Protein AF-A0A934XPT5-F1 (afdb_monomer_lite)

Sequence (79 aa):
MMRHPWYREALILLIVVGLFLFVPFGVGLWYDMATGSTPWGLLIGIGTGATAATFFLVRRLGSVYRAIAPDTEIDQGKK

Structure (mmCIF, N/CA/C/O backbone):
data_AF-A0A934XPT5-F1
#
_entry.id   AF-A0A934XPT5-F1
#
loop_
_atom_site.group_PDB
_atom_site.id
_atom_site.type_symbol
_atom_site.label_atom_id
_atom_site.label_alt_id
_atom_site.label_comp_id
_atom_site.label_asym_id
_atom_site.label_entity_id
_atom_site.label_seq_id
_atom_site.pdbx_PDB_ins_code
_atom_site.Cartn_x
_atom_site.Cartn_y
_atom_site.Cartn_z
_atom_site.occupancy
_atom_site.B_iso_or_equiv
_atom_site.auth_seq_id
_atom_site.auth_comp_id
_atom_site.auth_asym_id
_atom_site.auth_atom_id
_atom_site.pdbx_PDB_model_num
ATOM 1 N N . MET A 1 1 ? -29.956 5.012 21.853 1.00 44.47 1 MET A N 1
ATOM 2 C CA . MET A 1 1 ? -28.741 4.282 21.426 1.00 44.47 1 MET A CA 1
ATOM 3 C C . MET A 1 1 ? -28.478 4.582 19.957 1.00 44.47 1 MET A C 1
ATOM 5 O O . MET A 1 1 ? -29.092 3.963 19.097 1.00 44.47 1 MET A O 1
ATOM 9 N N . MET A 1 2 ? -27.636 5.571 19.646 1.00 49.66 2 MET A N 1
ATOM 10 C CA . MET A 1 2 ? -27.179 5.762 18.266 1.00 49.66 2 MET A CA 1
ATOM 11 C C . MET A 1 2 ? -26.249 4.593 17.928 1.00 49.66 2 MET A C 1
ATOM 13 O O . MET A 1 2 ? -25.193 4.452 18.539 1.00 49.66 2 MET A O 1
ATOM 17 N N . ARG A 1 3 ? -26.672 3.711 17.014 1.00 59.00 3 ARG A N 1
ATOM 18 C CA . ARG A 1 3 ? -25.824 2.648 16.458 1.00 59.00 3 ARG A CA 1
ATOM 19 C C . ARG A 1 3 ? -24.586 3.316 15.861 1.00 59.00 3 ARG A C 1
ATOM 21 O O . ARG A 1 3 ? -24.700 3.987 14.840 1.00 59.00 3 ARG A O 1
ATOM 28 N N . HIS A 1 4 ? -23.423 3.144 16.487 1.00 60.62 4 HIS A N 1
ATOM 29 C CA . HIS A 1 4 ? -22.154 3.519 15.872 1.00 60.62 4 HIS A CA 1
ATOM 30 C C . HIS A 1 4 ? -22.101 2.854 14.484 1.00 60.62 4 HIS A C 1
ATOM 32 O O . HIS A 1 4 ? -22.310 1.637 14.405 1.00 60.62 4 HIS A O 1
ATOM 38 N N . PRO A 1 5 ? -21.903 3.601 13.381 1.00 76.50 5 PRO A N 1
ATOM 39 C CA . PRO A 1 5 ? -21.970 3.051 12.032 1.00 76.50 5 PRO A CA 1
ATOM 40 C C . PRO A 1 5 ? -20.705 2.235 11.745 1.00 76.50 5 PRO A C 1
ATOM 42 O O . PRO A 1 5 ? -19.799 2.673 11.045 1.00 76.50 5 PRO A O 1
ATOM 45 N N . TRP A 1 6 ? -20.628 1.038 12.322 1.00 78.88 6 TRP A N 1
ATOM 46 C CA . TRP A 1 6 ? -19.520 0.088 12.181 1.00 78.88 6 TRP A CA 1
ATOM 47 C C . TRP A 1 6 ? -19.191 -0.213 10.711 1.00 78.88 6 TRP A C 1
ATOM 49 O O . TRP A 1 6 ? -18.028 -0.387 10.365 1.00 78.88 6 TRP A O 1
ATOM 59 N N . TYR A 1 7 ? -20.195 -0.174 9.830 1.00 82.19 7 TYR A N 1
ATOM 60 C CA . TYR A 1 7 ? -20.032 -0.315 8.383 1.00 82.19 7 TYR A CA 1
ATOM 61 C C . TYR A 1 7 ? -19.162 0.793 7.771 1.00 82.19 7 TYR A C 1
ATOM 63 O O . TYR A 1 7 ? -18.387 0.534 6.855 1.00 82.19 7 TYR A O 1
ATOM 71 N N . ARG A 1 8 ? -19.250 2.026 8.288 1.00 84.75 8 ARG A N 1
ATOM 72 C CA . ARG A 1 8 ? -18.465 3.167 7.805 1.00 84.75 8 ARG A CA 1
ATOM 73 C C . ARG A 1 8 ? -17.001 3.021 8.206 1.00 84.75 8 ARG A C 1
ATOM 75 O O . ARG A 1 8 ? -16.127 3.249 7.381 1.00 84.75 8 ARG A O 1
ATOM 82 N N . GLU A 1 9 ? -16.740 2.585 9.437 1.00 83.50 9 GLU A N 1
ATOM 83 C CA . GLU A 1 9 ? -15.379 2.286 9.904 1.00 83.50 9 GLU A CA 1
ATOM 84 C C . GLU A 1 9 ? -14.760 1.110 9.141 1.00 83.50 9 GLU A C 1
ATOM 86 O O . GLU A 1 9 ? -13.606 1.190 8.726 1.00 83.50 9 GLU A O 1
ATOM 91 N N . ALA A 1 10 ? -15.532 0.047 8.893 1.00 84.81 10 ALA A N 1
ATOM 92 C CA . ALA A 1 10 ? -15.085 -1.090 8.091 1.00 84.81 10 ALA A CA 1
ATOM 93 C C . ALA A 1 10 ? -14.733 -0.675 6.652 1.00 84.81 10 ALA A C 1
ATOM 95 O O . ALA A 1 10 ? -13.716 -1.107 6.112 1.00 84.81 10 ALA A O 1
ATOM 96 N N . LEU A 1 11 ? -15.534 0.208 6.050 1.00 90.75 11 LEU A N 1
ATOM 97 C CA . LEU A 1 11 ? -15.284 0.736 4.711 1.00 90.75 11 LEU A CA 1
ATOM 98 C C . LEU A 1 11 ? -14.027 1.618 4.675 1.00 90.75 11 LEU A C 1
ATOM 100 O O . LEU A 1 11 ? -13.207 1.467 3.773 1.00 90.75 11 LEU A O 1
ATOM 104 N N . ILE A 1 12 ? -13.825 2.481 5.676 1.00 89.69 12 ILE A N 1
ATOM 105 C CA . ILE A 1 12 ? -12.594 3.280 5.801 1.00 89.69 12 ILE A CA 1
ATOM 106 C C . ILE A 1 12 ? -11.377 2.363 5.946 1.00 89.69 12 ILE A C 1
ATOM 108 O O . ILE A 1 12 ? -10.375 2.572 5.267 1.00 89.69 12 ILE A O 1
ATOM 112 N N . LEU A 1 13 ? -11.462 1.330 6.788 1.00 89.69 13 LEU A N 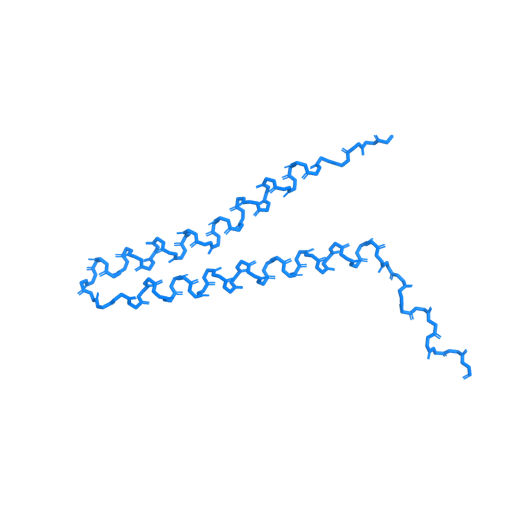1
ATOM 113 C CA . LEU A 1 13 ? -10.387 0.353 6.963 1.00 89.69 13 LEU A CA 1
ATOM 114 C C . LEU A 1 13 ? -10.041 -0.351 5.650 1.00 89.69 13 LEU A C 1
ATOM 116 O O . LEU A 1 13 ? -8.865 -0.4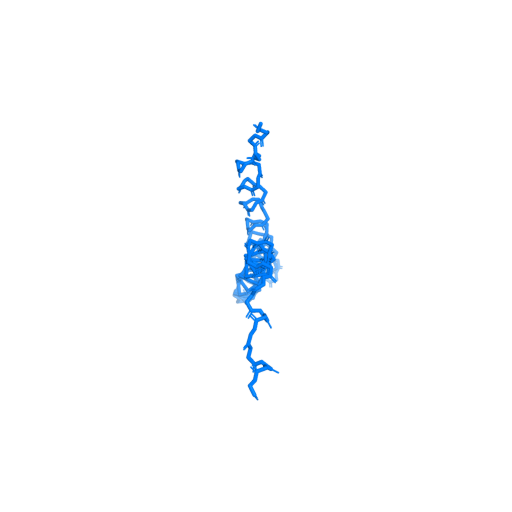20 5.301 1.00 89.69 13 LEU A O 1
ATOM 120 N N . LEU A 1 14 ? -11.048 -0.812 4.905 1.00 92.75 14 LEU A N 1
ATOM 121 C CA . LEU A 1 14 ? -10.854 -1.442 3.599 1.00 92.75 14 LEU A CA 1
ATOM 122 C C . LEU A 1 14 ? -10.160 -0.508 2.607 1.00 92.75 14 LEU A C 1
ATOM 124 O O . LEU A 1 14 ? -9.201 -0.920 1.958 1.00 92.75 14 LEU A O 1
ATOM 128 N N . ILE A 1 15 ? -10.605 0.748 2.516 1.00 95.00 15 ILE A N 1
ATOM 129 C CA . ILE A 1 15 ? -9.993 1.732 1.616 1.00 95.00 15 ILE A CA 1
ATOM 130 C C . ILE A 1 15 ? -8.548 1.999 2.025 1.00 95.00 15 ILE A C 1
ATOM 132 O O . ILE A 1 15 ? -7.659 1.953 1.182 1.00 95.00 15 ILE A O 1
ATOM 136 N N . VAL A 1 16 ? -8.291 2.264 3.305 1.00 93.69 16 VAL A N 1
ATOM 137 C CA . VAL A 1 16 ? -6.953 2.641 3.776 1.00 93.69 16 VAL A CA 1
ATOM 138 C C . VAL A 1 16 ? -5.968 1.484 3.629 1.00 93.69 16 VAL A C 1
ATOM 140 O O . VAL A 1 16 ? -4.866 1.685 3.123 1.00 93.69 16 VAL A O 1
ATOM 143 N N . VAL A 1 17 ? -6.361 0.266 4.008 1.00 94.25 17 VAL A N 1
ATOM 144 C CA . VAL A 1 17 ? -5.529 -0.930 3.805 1.00 94.25 17 VAL A CA 1
ATOM 145 C C . VAL A 1 17 ? -5.306 -1.175 2.314 1.00 94.25 17 VAL A C 1
ATOM 147 O O . VAL A 1 17 ? -4.175 -1.420 1.904 1.00 94.25 17 VAL A O 1
ATOM 150 N N . GLY A 1 18 ? -6.351 -1.035 1.494 1.00 94.81 18 GLY A N 1
ATOM 151 C CA . GLY A 1 18 ? -6.234 -1.114 0.041 1.00 94.81 18 GLY A CA 1
ATOM 152 C C . GLY A 1 18 ? -5.216 -0.115 -0.508 1.00 94.81 18 GLY A C 1
ATOM 153 O O . GLY A 1 18 ? -4.325 -0.505 -1.253 1.00 94.81 18 GLY A O 1
ATOM 154 N N . LEU A 1 19 ? -5.276 1.151 -0.091 1.00 96.06 19 LEU A N 1
ATOM 155 C CA . LEU A 1 19 ? -4.316 2.176 -0.509 1.00 96.06 19 LEU A CA 1
ATOM 156 C C . LEU A 1 19 ? -2.884 1.824 -0.096 1.00 96.06 19 LEU A C 1
ATOM 158 O O . LEU A 1 19 ? -1.979 1.931 -0.922 1.00 96.06 19 LEU A O 1
ATOM 162 N N . PHE A 1 20 ? -2.677 1.353 1.137 1.00 95.25 20 PHE A N 1
ATOM 163 C CA . PHE A 1 20 ? -1.352 0.927 1.592 1.00 95.25 20 PHE A CA 1
ATOM 164 C C . PHE A 1 20 ? -0.785 -0.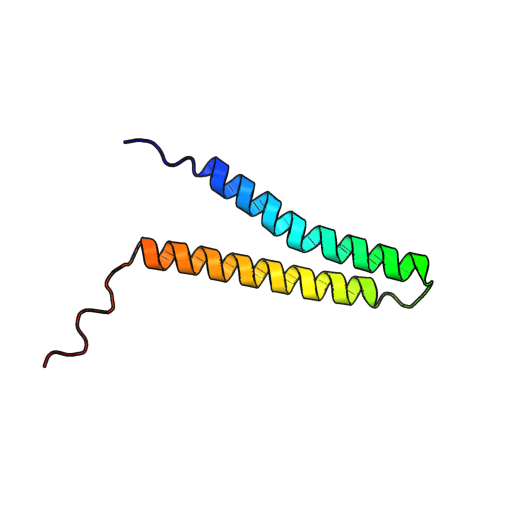241 0.788 1.00 95.25 20 PHE A C 1
ATOM 166 O O . PHE A 1 20 ? 0.428 -0.337 0.673 1.00 95.25 20 PHE A O 1
ATOM 173 N N . LEU A 1 21 ? -1.620 -1.107 0.216 1.00 95.12 21 LEU A N 1
ATOM 174 C CA . LEU A 1 21 ? -1.156 -2.227 -0.603 1.00 95.12 21 LEU A CA 1
ATOM 175 C C . LEU A 1 21 ? -0.983 -1.830 -2.075 1.00 95.12 21 LEU A C 1
ATOM 177 O O . LEU A 1 21 ? 0.066 -2.079 -2.665 1.00 95.12 21 LEU A O 1
ATOM 181 N N . PHE A 1 22 ? -1.991 -1.193 -2.673 1.00 96.12 22 PHE A N 1
ATOM 182 C CA . PHE A 1 22 ? -2.040 -0.949 -4.115 1.00 96.12 22 PHE A CA 1
ATOM 183 C C . PHE A 1 22 ? -1.174 0.223 -4.573 1.00 96.12 22 PHE A C 1
ATOM 185 O O . PHE A 1 22 ? -0.622 0.159 -5.669 1.00 96.12 22 PHE A O 1
ATOM 192 N N . VAL A 1 23 ? -1.021 1.277 -3.764 1.00 97.00 23 VAL A N 1
ATOM 193 C CA . VAL A 1 23 ? -0.196 2.436 -4.143 1.00 97.00 23 VAL A CA 1
ATOM 194 C C . VAL A 1 23 ? 1.282 2.052 -4.277 1.00 97.00 23 VAL A C 1
ATOM 196 O O . VAL A 1 23 ? 1.828 2.232 -5.366 1.00 97.00 23 VAL A O 1
ATOM 199 N N . PRO A 1 24 ? 1.954 1.496 -3.250 1.00 96.31 24 PRO A N 1
ATOM 200 C CA . PRO A 1 24 ? 3.364 1.141 -3.381 1.00 96.31 24 PRO A CA 1
ATOM 201 C C . PRO A 1 24 ? 3.584 -0.023 -4.354 1.00 96.31 24 PRO A C 1
ATOM 203 O O . PRO A 1 24 ? 4.597 -0.026 -5.049 1.00 96.31 24 PRO A O 1
ATOM 206 N N . PHE A 1 25 ? 2.627 -0.952 -4.492 1.00 95.94 25 PHE A N 1
ATOM 207 C CA . PHE A 1 25 ? 2.655 -1.961 -5.557 1.00 95.94 25 PHE A CA 1
ATOM 208 C C . PHE A 1 25 ? 2.671 -1.319 -6.951 1.00 95.94 25 PHE A C 1
ATOM 210 O O . PHE A 1 25 ? 3.537 -1.635 -7.765 1.00 95.94 25 PHE A O 1
ATOM 217 N N . GLY A 1 26 ? 1.744 -0.394 -7.219 1.00 96.19 26 GLY A N 1
ATOM 218 C CA . GLY A 1 26 ? 1.637 0.283 -8.510 1.00 96.19 26 GLY A CA 1
ATOM 219 C C . GLY A 1 26 ? 2.857 1.146 -8.825 1.00 96.19 26 GLY A C 1
ATOM 220 O O . GLY A 1 26 ? 3.355 1.106 -9.946 1.00 96.19 26 GLY A O 1
ATOM 221 N N . VAL A 1 27 ? 3.381 1.871 -7.832 1.00 96.62 27 VAL A N 1
ATOM 222 C CA . VAL A 1 27 ? 4.612 2.667 -7.973 1.00 96.62 27 VAL A CA 1
ATOM 223 C C . VAL A 1 27 ? 5.815 1.769 -8.258 1.00 96.62 27 VAL A C 1
ATOM 225 O O . VAL A 1 27 ? 6.589 2.068 -9.164 1.00 96.62 27 VAL A O 1
ATOM 228 N N . GLY A 1 28 ? 5.956 0.665 -7.522 1.00 95.56 28 GLY A N 1
ATOM 229 C CA . GLY A 1 28 ? 7.036 -0.299 -7.716 1.00 95.56 28 GLY A CA 1
ATOM 230 C C . GLY A 1 28 ? 7.009 -0.935 -9.104 1.00 95.56 28 GLY A C 1
ATOM 231 O O . GLY A 1 28 ? 8.021 -0.940 -9.800 1.00 95.56 28 GLY A O 1
ATOM 232 N N . LEU A 1 29 ? 5.830 -1.390 -9.539 1.00 96.06 29 LEU A N 1
ATOM 233 C CA . LEU A 1 29 ? 5.626 -1.945 -10.876 1.00 96.06 29 LEU A CA 1
ATOM 234 C C . LEU A 1 29 ? 5.921 -0.911 -11.969 1.00 96.06 29 LEU A C 1
ATOM 236 O O . LEU A 1 29 ? 6.609 -1.220 -12.937 1.00 96.06 29 LEU A O 1
ATOM 240 N N . TRP A 1 30 ? 5.420 0.316 -11.816 1.00 96.62 30 TRP A N 1
ATOM 241 C CA . TRP A 1 30 ? 5.671 1.388 -12.776 1.00 96.62 30 TRP A CA 1
ATOM 242 C C . TRP A 1 30 ? 7.163 1.712 -12.887 1.00 96.62 30 TRP A C 1
ATOM 244 O O . TRP A 1 30 ? 7.668 1.849 -13.998 1.00 96.62 30 TRP A O 1
ATOM 254 N N . TYR A 1 31 ? 7.873 1.781 -11.759 1.00 96.31 31 TYR A N 1
ATOM 255 C CA . TYR A 1 31 ? 9.315 2.012 -11.732 1.00 96.31 31 TYR A CA 1
ATOM 256 C C . TYR A 1 31 ? 10.087 0.908 -12.464 1.00 96.31 31 TYR A C 1
ATOM 258 O O . TYR A 1 31 ? 10.925 1.210 -13.317 1.00 96.31 31 TYR A O 1
ATOM 266 N N . ASP A 1 32 ? 9.776 -0.359 -12.186 1.00 95.81 32 ASP A N 1
ATOM 267 C CA . ASP A 1 32 ? 10.436 -1.495 -12.838 1.00 95.81 32 ASP A CA 1
ATOM 268 C C . ASP A 1 32 ? 10.162 -1.506 -14.350 1.00 95.81 32 ASP A C 1
ATOM 270 O O . ASP A 1 32 ? 11.076 -1.700 -15.152 1.00 95.81 32 ASP A O 1
ATOM 274 N N . MET A 1 33 ? 8.922 -1.214 -14.762 1.00 96.06 33 MET A N 1
ATOM 275 C CA . MET A 1 33 ? 8.558 -1.097 -16.178 1.00 96.06 33 MET A CA 1
ATOM 276 C C . MET A 1 33 ? 9.250 0.083 -16.872 1.00 96.06 33 MET A C 1
ATOM 278 O O . MET A 1 33 ? 9.666 -0.046 -18.021 1.00 96.06 33 MET A O 1
ATOM 282 N N . ALA A 1 34 ? 9.373 1.228 -16.197 1.00 96.00 34 ALA A N 1
ATOM 283 C CA . ALA A 1 34 ? 9.982 2.432 -16.760 1.00 96.00 34 ALA A CA 1
ATOM 284 C C . ALA A 1 34 ? 11.506 2.312 -16.902 1.00 96.00 34 ALA A C 1
ATOM 286 O O . ALA A 1 34 ? 12.089 2.887 -17.819 1.00 96.00 34 ALA A O 1
ATOM 287 N N . THR A 1 35 ? 12.152 1.577 -15.996 1.00 94.50 35 THR A N 1
ATOM 288 C CA . THR A 1 35 ? 13.612 1.401 -15.975 1.00 94.50 35 THR A CA 1
ATOM 289 C C . THR A 1 35 ? 14.079 0.133 -16.688 1.00 94.50 35 THR A C 1
ATOM 291 O O . THR A 1 35 ? 15.268 0.005 -16.977 1.00 94.50 35 THR A O 1
ATOM 294 N N . GLY A 1 36 ? 13.169 -0.801 -16.988 1.00 91.50 36 GLY A N 1
ATOM 295 C CA . GLY A 1 36 ? 13.498 -2.096 -17.587 1.00 91.50 36 GLY A CA 1
ATOM 296 C C . GLY A 1 36 ? 14.342 -2.989 -16.671 1.00 91.50 36 GLY A C 1
ATOM 297 O O . GLY A 1 36 ? 15.013 -3.900 -17.155 1.00 91.50 36 GLY A O 1
ATOM 298 N N . SER A 1 37 ? 14.365 -2.707 -15.365 1.00 86.94 37 SER A N 1
ATOM 299 C CA . SER A 1 37 ? 15.1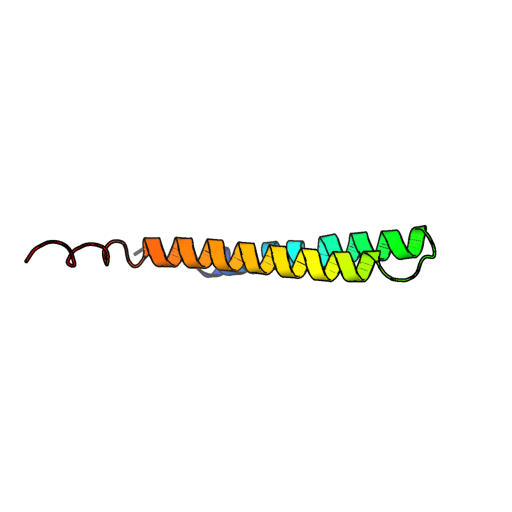78 -3.439 -14.400 1.00 86.94 37 SER A CA 1
ATOM 300 C C . SER A 1 37 ? 14.514 -4.736 -13.937 1.00 86.94 37 SER A C 1
ATOM 302 O O . SER A 1 37 ? 13.320 -4.969 -14.112 1.00 86.94 37 SER A O 1
ATOM 304 N N . THR A 1 38 ? 15.302 -5.575 -13.264 1.00 91.62 38 THR A N 1
ATOM 305 C CA . THR A 1 38 ? 14.811 -6.662 -12.403 1.00 91.62 38 THR A CA 1
ATOM 306 C C . THR A 1 38 ? 13.729 -6.129 -11.444 1.00 91.62 38 THR A C 1
ATOM 308 O O . THR A 1 38 ? 13.860 -4.974 -11.030 1.00 91.62 38 THR A O 1
ATOM 311 N N . PRO A 1 39 ? 12.702 -6.924 -11.062 1.00 94.56 39 PRO A N 1
ATOM 312 C CA . PRO A 1 39 ? 11.506 -6.449 -10.348 1.00 94.56 39 PRO A CA 1
ATOM 313 C C . PRO A 1 39 ? 11.732 -6.084 -8.864 1.00 94.56 39 PRO A C 1
ATOM 315 O O . PRO A 1 39 ? 11.045 -6.564 -7.958 1.00 94.56 39 PRO A O 1
ATOM 318 N N . TRP A 1 40 ? 12.744 -5.266 -8.585 1.00 94.38 40 TRP A N 1
ATOM 319 C CA . TRP A 1 40 ? 13.099 -4.810 -7.247 1.00 94.38 40 TRP A CA 1
ATOM 320 C C . TRP A 1 40 ? 12.115 -3.766 -6.731 1.00 94.38 40 TRP A C 1
ATOM 322 O O . TRP A 1 40 ? 11.758 -3.814 -5.554 1.00 94.38 40 TRP A O 1
ATOM 332 N N . GLY A 1 41 ? 11.649 -2.857 -7.590 1.00 93.62 41 GLY A N 1
ATOM 333 C CA . GLY A 1 41 ? 10.648 -1.857 -7.240 1.00 93.62 41 GLY A CA 1
ATOM 334 C C . GLY A 1 41 ? 9.353 -2.511 -6.773 1.00 93.62 41 GLY A C 1
ATOM 335 O O . GLY A 1 41 ? 8.817 -2.133 -5.733 1.00 93.62 41 GLY A O 1
ATOM 336 N N . LEU A 1 42 ? 8.892 -3.546 -7.471 1.00 95.06 42 LEU A N 1
ATOM 337 C CA . LEU A 1 42 ? 7.712 -4.327 -7.117 1.00 95.06 42 LEU A CA 1
ATOM 338 C C . LEU A 1 42 ? 7.893 -5.055 -5.781 1.00 95.06 42 LEU A C 1
ATOM 340 O O . LEU A 1 42 ? 7.006 -4.986 -4.929 1.00 95.06 42 LEU A O 1
ATOM 344 N N . LEU A 1 43 ? 9.039 -5.707 -5.556 1.00 96.19 43 LEU A N 1
ATOM 345 C CA . LEU A 1 43 ? 9.327 -6.381 -4.283 1.00 96.19 43 LEU A CA 1
ATOM 346 C C . LEU A 1 43 ? 9.342 -5.396 -3.106 1.00 96.19 43 LEU A C 1
ATOM 348 O O . LEU A 1 43 ? 8.719 -5.652 -2.072 1.00 96.19 43 LEU A O 1
ATOM 352 N N . ILE A 1 44 ? 10.007 -4.250 -3.275 1.00 95.69 44 ILE A N 1
ATOM 353 C CA . ILE A 1 44 ? 10.048 -3.183 -2.268 1.00 95.69 44 ILE A CA 1
ATOM 354 C C . ILE A 1 44 ? 8.644 -2.611 -2.048 1.00 95.69 44 ILE A C 1
ATOM 356 O O . ILE A 1 44 ? 8.237 -2.403 -0.904 1.00 95.69 44 ILE A O 1
ATOM 360 N N . GLY A 1 45 ? 7.878 -2.400 -3.116 1.00 96.00 45 GLY A N 1
ATOM 361 C CA . GLY A 1 45 ? 6.506 -1.905 -3.062 1.00 96.00 45 GLY A CA 1
ATOM 362 C C . GLY A 1 45 ? 5.585 -2.821 -2.254 1.00 96.00 45 GLY A C 1
ATOM 363 O O . GLY A 1 45 ? 4.874 -2.357 -1.363 1.00 96.00 45 GLY A O 1
ATOM 364 N N . ILE A 1 46 ? 5.657 -4.134 -2.486 1.00 95.94 46 ILE A N 1
ATOM 365 C CA . ILE A 1 46 ? 4.894 -5.124 -1.711 1.00 95.94 46 ILE A CA 1
ATOM 366 C C . ILE A 1 46 ? 5.335 -5.119 -0.245 1.00 95.94 46 ILE A C 1
ATOM 368 O O . ILE A 1 46 ? 4.492 -5.038 0.649 1.00 95.94 46 ILE A O 1
ATOM 372 N N . GLY A 1 47 ? 6.644 -5.184 0.017 1.00 96.50 47 GLY A N 1
ATOM 373 C CA . GLY A 1 47 ? 7.174 -5.250 1.381 1.00 96.50 47 GLY A CA 1
ATOM 374 C C . GLY A 1 47 ? 6.832 -4.010 2.212 1.00 96.50 47 GLY A C 1
ATOM 375 O O . GLY A 1 47 ? 6.360 -4.122 3.347 1.00 96.50 47 GLY A O 1
ATOM 376 N N . THR A 1 48 ? 7.012 -2.822 1.635 1.00 95.62 48 THR A N 1
ATOM 377 C CA . THR A 1 48 ? 6.675 -1.548 2.290 1.00 95.62 48 THR A CA 1
ATOM 378 C C . THR A 1 48 ? 5.170 -1.399 2.490 1.00 95.62 48 THR A C 1
ATOM 380 O O . THR A 1 48 ? 4.745 -1.051 3.594 1.00 95.62 48 THR A O 1
ATOM 383 N N . GLY A 1 49 ? 4.357 -1.739 1.486 1.00 96.06 49 GLY A N 1
ATOM 384 C CA . GLY A 1 49 ? 2.901 -1.679 1.582 1.00 96.06 49 GLY A CA 1
ATOM 385 C C . GLY A 1 49 ? 2.324 -2.616 2.640 1.00 96.06 49 GLY A C 1
ATOM 386 O O . GLY A 1 49 ? 1.528 -2.193 3.481 1.00 96.06 49 GLY A O 1
ATOM 387 N N . ALA A 1 50 ? 2.785 -3.869 2.673 1.00 95.56 50 ALA A N 1
ATOM 388 C CA . ALA A 1 50 ? 2.376 -4.844 3.682 1.00 95.56 50 ALA A CA 1
ATOM 389 C C . ALA A 1 50 ? 2.784 -4.408 5.100 1.00 95.56 50 ALA A C 1
ATOM 391 O O . ALA A 1 50 ? 1.984 -4.501 6.036 1.00 95.56 50 ALA A O 1
ATOM 392 N N . THR A 1 51 ? 4.000 -3.876 5.260 1.00 96.56 51 THR A N 1
ATOM 393 C CA . THR A 1 51 ? 4.492 -3.379 6.555 1.00 96.56 51 THR A CA 1
ATOM 394 C C . THR A 1 51 ? 3.676 -2.176 7.033 1.00 96.56 51 THR A C 1
ATOM 396 O O . THR A 1 51 ? 3.242 -2.145 8.186 1.00 96.56 51 THR A O 1
ATOM 399 N N . ALA A 1 52 ? 3.402 -1.210 6.150 1.00 93.81 52 ALA A N 1
ATOM 400 C CA . ALA A 1 52 ? 2.611 -0.025 6.471 1.00 93.81 52 ALA A CA 1
ATOM 401 C C . ALA A 1 52 ? 1.156 -0.377 6.823 1.00 93.81 52 ALA A C 1
ATOM 403 O O . ALA A 1 52 ? 0.639 0.098 7.837 1.00 93.81 52 ALA A O 1
ATOM 404 N N . ALA A 1 53 ? 0.521 -1.261 6.045 1.00 93.69 53 ALA A N 1
ATOM 405 C CA . ALA A 1 53 ? -0.828 -1.751 6.322 1.00 93.69 53 ALA A CA 1
ATOM 406 C C . ALA A 1 53 ? -0.902 -2.462 7.682 1.00 93.69 53 ALA A C 1
ATOM 408 O O . ALA A 1 53 ? -1.803 -2.190 8.478 1.00 93.69 53 ALA A O 1
ATOM 409 N N . THR A 1 54 ? 0.076 -3.323 7.977 1.00 93.44 54 THR A N 1
ATOM 410 C CA . THR A 1 54 ? 0.164 -4.042 9.256 1.00 93.44 54 THR A CA 1
ATOM 411 C C . THR A 1 54 ? 0.345 -3.073 10.420 1.00 93.44 54 THR A C 1
ATOM 413 O O . THR A 1 54 ? -0.389 -3.149 11.405 1.00 93.44 54 THR A O 1
ATOM 416 N N . PHE A 1 55 ? 1.267 -2.115 10.304 1.00 93.31 55 PHE A N 1
ATOM 417 C CA . PHE A 1 55 ? 1.491 -1.105 11.338 1.00 93.31 55 PHE A CA 1
ATOM 418 C C . PHE A 1 55 ? 0.234 -0.264 11.597 1.00 93.31 55 PHE A C 1
ATOM 420 O O . PHE A 1 55 ? -0.135 -0.029 12.751 1.00 93.31 55 PHE A O 1
ATOM 427 N N . PHE A 1 56 ? -0.457 0.154 10.535 1.00 92.75 56 PHE A N 1
ATOM 428 C CA . PHE A 1 56 ? -1.713 0.891 10.638 1.00 92.75 56 PHE A CA 1
ATOM 429 C C . PHE A 1 56 ? -2.799 0.074 11.353 1.00 92.75 56 PHE A C 1
ATOM 431 O O . PHE A 1 56 ? -3.428 0.582 12.286 1.00 92.75 56 PHE A O 1
ATOM 438 N N . LEU A 1 57 ? -2.978 -1.195 10.971 1.00 90.06 57 LEU A N 1
ATOM 439 C CA . LEU A 1 57 ? -3.925 -2.118 11.604 1.00 90.06 57 LEU A CA 1
ATOM 440 C C . LEU A 1 57 ? -3.622 -2.303 13.092 1.00 90.06 57 LEU A C 1
ATOM 442 O O . LEU A 1 57 ? -4.511 -2.110 13.919 1.00 90.06 57 LEU A O 1
ATOM 446 N N . VAL A 1 58 ? -2.369 -2.601 13.447 1.00 89.62 58 VAL A N 1
ATOM 447 C CA . VAL A 1 58 ? -1.946 -2.786 14.845 1.00 89.62 58 VAL A CA 1
ATOM 448 C C . VAL A 1 58 ? -2.175 -1.512 15.657 1.00 89.62 58 VAL A C 1
ATOM 450 O O . VAL A 1 58 ? -2.742 -1.568 16.749 1.00 89.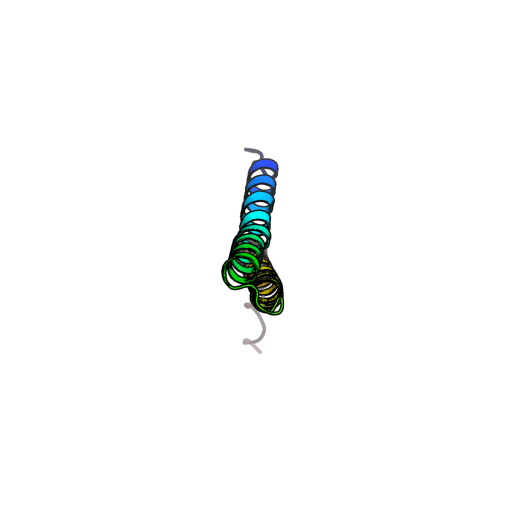62 58 VAL A O 1
ATOM 453 N N . ARG A 1 59 ? -1.801 -0.343 15.124 1.00 87.69 59 ARG A N 1
ATOM 454 C CA . ARG A 1 59 ? -1.992 0.941 15.812 1.00 87.69 59 ARG A CA 1
ATOM 455 C C . ARG A 1 59 ? -3.475 1.271 16.002 1.00 87.69 59 ARG A C 1
ATOM 457 O O . ARG A 1 59 ? -3.858 1.761 17.066 1.00 87.69 59 ARG A O 1
ATOM 464 N N . ARG A 1 60 ? -4.318 0.993 15.004 1.00 83.69 60 ARG A N 1
ATOM 465 C CA . ARG A 1 60 ? -5.769 1.222 15.081 1.00 83.69 60 ARG A CA 1
ATOM 466 C C . ARG A 1 60 ? -6.428 0.268 16.073 1.00 83.69 60 ARG A C 1
ATOM 468 O O . ARG A 1 60 ? -7.186 0.732 16.920 1.00 83.69 60 ARG A O 1
ATOM 475 N N . LEU A 1 61 ? -6.104 -1.023 16.015 1.00 81.31 61 LEU A N 1
ATOM 476 C CA . LEU A 1 61 ? -6.609 -2.027 16.953 1.00 81.31 61 LEU A CA 1
ATOM 477 C C . LEU A 1 61 ? -6.167 -1.722 18.385 1.00 81.31 61 LEU A C 1
ATOM 479 O O . LEU A 1 61 ? -7.001 -1.734 19.281 1.00 81.31 61 LEU A O 1
ATOM 483 N N . GLY A 1 62 ? -4.902 -1.352 18.598 1.00 78.81 62 GLY A N 1
ATOM 484 C CA . GLY A 1 62 ? -4.402 -0.940 19.911 1.00 78.81 62 GLY A CA 1
ATOM 485 C C . GLY A 1 62 ? -5.119 0.295 20.466 1.00 78.81 62 GLY A C 1
ATOM 486 O O . GLY A 1 62 ? -5.438 0.334 21.651 1.00 78.81 62 GLY A O 1
ATOM 487 N N . SER A 1 63 ? -5.435 1.281 19.619 1.00 76.19 63 SER A N 1
ATOM 488 C CA . SER A 1 63 ? -6.237 2.447 20.019 1.00 76.19 63 SER A CA 1
ATOM 489 C C . SER A 1 63 ? -7.660 2.062 20.425 1.00 76.19 63 SER A C 1
ATOM 491 O O . SER A 1 63 ? -8.184 2.620 21.384 1.00 76.19 63 SER A O 1
ATOM 493 N N . VAL A 1 64 ? -8.288 1.132 19.702 1.00 69.88 64 VAL A N 1
ATOM 494 C CA . VAL A 1 64 ? -9.635 0.638 20.023 1.00 69.88 64 VAL A CA 1
ATOM 495 C C . VAL A 1 64 ? -9.608 -0.184 21.311 1.00 69.88 64 VAL A C 1
ATOM 497 O O . VAL A 1 64 ? -10.473 -0.010 22.162 1.00 69.88 64 VAL A O 1
ATOM 500 N N . TYR A 1 65 ? -8.584 -1.016 21.502 1.00 63.56 65 TYR A N 1
ATOM 501 C CA . TYR A 1 65 ? -8.433 -1.835 22.701 1.00 63.56 65 TYR A CA 1
ATOM 502 C C . TYR A 1 65 ? -8.257 -0.976 23.959 1.00 63.56 65 TYR A C 1
ATOM 504 O O . TYR A 1 65 ? -8.961 -1.191 24.939 1.00 63.56 65 TYR A O 1
ATOM 512 N N . ARG A 1 66 ? -7.407 0.063 23.912 1.00 65.25 66 ARG A N 1
ATOM 513 C CA . ARG A 1 66 ? -7.266 1.034 25.018 1.00 65.25 66 ARG A CA 1
ATOM 514 C C . ARG A 1 66 ? -8.547 1.823 25.291 1.00 65.25 66 ARG A C 1
ATOM 516 O O . ARG A 1 66 ? -8.792 2.203 26.425 1.00 65.25 66 ARG A O 1
ATOM 523 N N . ALA A 1 67 ? -9.362 2.078 24.268 1.00 61.38 67 ALA A N 1
ATOM 524 C CA . ALA A 1 67 ? -10.640 2.763 24.446 1.00 61.38 67 ALA A CA 1
ATOM 525 C C . ALA A 1 67 ? -11.712 1.869 25.099 1.00 61.38 67 ALA A C 1
ATOM 527 O O . ALA A 1 67 ? -12.625 2.389 25.733 1.00 61.38 67 ALA A O 1
ATOM 528 N N . ILE A 1 68 ? -11.618 0.543 24.937 1.00 62.00 68 ILE A N 1
ATOM 529 C CA . ILE A 1 68 ? -12.575 -0.434 25.487 1.00 62.00 68 ILE A CA 1
ATOM 530 C C . ILE A 1 68 ? -12.125 -0.967 26.857 1.00 62.00 68 ILE A C 1
ATOM 532 O O . ILE A 1 68 ? -12.972 -1.297 27.684 1.00 62.00 68 ILE A O 1
ATOM 536 N N . ALA A 1 69 ? -10.819 -1.007 27.126 1.00 56.91 69 ALA A N 1
ATOM 537 C CA . ALA A 1 69 ? -10.243 -1.361 28.421 1.00 56.91 69 ALA A CA 1
ATOM 538 C C . ALA A 1 69 ? -9.405 -0.190 28.972 1.00 56.91 69 ALA A C 1
ATOM 540 O O . ALA A 1 69 ? -8.180 -0.213 28.833 1.00 56.91 69 ALA A O 1
ATOM 541 N N . PRO A 1 70 ? -10.035 0.841 29.574 1.00 54.88 70 PRO A N 1
ATOM 542 C CA . PRO A 1 70 ? -9.294 1.965 30.139 1.00 54.88 70 PRO A CA 1
ATOM 543 C C . PRO A 1 70 ? -8.435 1.588 31.359 1.00 54.88 70 PRO A C 1
ATOM 545 O O . PRO A 1 70 ? -7.416 2.228 31.573 1.00 54.88 70 PRO A O 1
ATOM 548 N N . ASP A 1 71 ? -8.775 0.534 32.118 1.00 58.28 71 ASP A N 1
ATOM 549 C CA . ASP A 1 71 ? -8.252 0.363 33.485 1.00 58.28 71 ASP A CA 1
ATOM 550 C C . ASP A 1 71 ? -7.851 -1.085 33.849 1.00 58.28 71 ASP A C 1
ATOM 552 O O . ASP A 1 71 ? -8.420 -1.687 34.757 1.00 58.28 71 ASP A O 1
ATOM 556 N N . THR A 1 72 ? -6.830 -1.664 33.209 1.00 52.91 72 THR A N 1
ATOM 557 C CA . THR A 1 72 ? -6.075 -2.779 33.841 1.00 52.91 72 THR A CA 1
ATOM 558 C C . THR A 1 72 ? -4.768 -2.323 34.495 1.00 52.91 72 THR A C 1
ATOM 560 O O . THR A 1 72 ? -3.984 -3.156 34.938 1.00 52.91 72 THR A O 1
ATOM 563 N N . GLU A 1 73 ? -4.524 -1.011 34.587 1.00 52.38 73 GLU A N 1
ATOM 564 C CA . GLU A 1 73 ? -3.375 -0.444 35.316 1.00 52.38 73 GLU A CA 1
ATOM 565 C C . GLU A 1 73 ? -3.656 -0.188 36.811 1.00 52.38 73 GLU A C 1
ATOM 567 O O . GLU A 1 73 ? -2.741 0.151 37.561 1.00 52.38 73 GLU A O 1
ATOM 572 N N . ILE A 1 74 ? -4.882 -0.413 37.294 1.00 54.97 74 ILE A N 1
ATOM 573 C CA . ILE A 1 74 ? -5.222 -0.297 38.718 1.00 54.97 74 ILE A CA 1
ATOM 574 C C . ILE A 1 74 ? -5.262 -1.707 39.330 1.00 54.97 74 ILE A C 1
ATOM 576 O O . ILE A 1 74 ? -6.314 -2.321 39.273 1.00 54.97 74 ILE A O 1
ATOM 580 N N . ASP A 1 75 ? -4.130 -2.242 39.826 1.00 50.78 75 ASP A N 1
ATOM 581 C CA . ASP A 1 75 ? -4.034 -2.916 41.156 1.00 50.78 75 ASP A CA 1
ATOM 582 C C . ASP A 1 75 ? -2.685 -3.613 41.491 1.00 50.78 75 ASP A C 1
ATOM 584 O O . ASP A 1 75 ? -2.598 -4.341 42.477 1.00 50.78 75 ASP A O 1
ATOM 588 N N . GLN A 1 76 ? -1.589 -3.436 40.739 1.00 53.53 76 GLN A N 1
ATOM 589 C CA . GLN A 1 76 ? -0.300 -4.078 41.106 1.00 53.53 76 GLN A CA 1
ATOM 590 C C . GLN A 1 76 ? 0.586 -3.271 42.081 1.00 53.53 76 GLN A C 1
ATOM 592 O O . GLN A 1 76 ? 1.732 -3.641 42.316 1.00 53.53 76 GLN A O 1
ATOM 597 N N . GLY A 1 77 ? 0.079 -2.186 42.679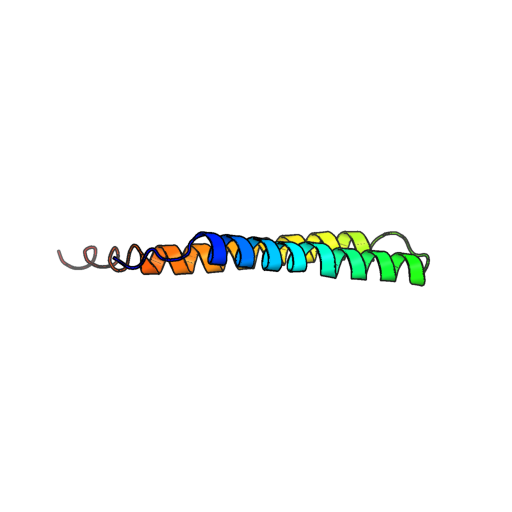 1.00 46.91 77 GLY A N 1
ATOM 598 C CA . GLY A 1 77 ? 0.890 -1.240 43.467 1.00 46.91 77 GLY A CA 1
ATOM 599 C C . GLY A 1 77 ? 0.434 -0.959 44.902 1.00 46.91 77 GLY A C 1
ATOM 600 O O . GLY A 1 77 ? 0.946 -0.021 45.509 1.00 46.91 77 GLY A O 1
ATOM 601 N N . LYS A 1 78 ? -0.526 -1.710 45.456 1.00 44.94 78 LYS A N 1
ATOM 602 C CA . LYS A 1 78 ? -0.914 -1.597 46.873 1.00 44.94 78 LYS A CA 1
ATOM 603 C C . LYS A 1 78 ? -1.020 -2.969 47.536 1.00 44.94 78 LYS A C 1
ATOM 605 O O . LYS A 1 78 ? -2.110 -3.509 47.694 1.00 44.94 78 LYS A O 1
ATOM 610 N N . LYS A 1 79 ? 0.118 -3.497 47.974 1.00 40.28 79 LYS A N 1
ATOM 611 C CA . LYS A 1 79 ? 0.210 -4.344 49.166 1.00 40.28 79 LYS A CA 1
ATOM 612 C C . LYS A 1 79 ? 1.447 -3.957 49.950 1.00 40.28 79 LYS A C 1
ATOM 614 O O . LYS A 1 79 ? 2.482 -3.718 49.293 1.00 40.28 79 LYS A O 1
#

Secondary structure (DSSP, 8-state):
-----HHHHHHHHHHHHHHHHHHHHHHHHHHHHHHT--SHHHHHHHHHHHHHHHHHHHHHHHHHHHHH---SSSSSS--

Radius of gyration: 19.51 Å; chains: 1; bounding box: 44×12×67 Å

Foldseek 3Di:
DPPPPVVVVVVVLVVVLCCLQVVQQVQQVVVCVVVVDDSPSNVVSRVRSVVVNVVVVVVVVVVVVCVVCVDPVPDPPDD

pLDDT: mean 82.68, std 17.16, range [40.28, 97.0]